Protein AF-A0A2E9A7T5-F1 (afdb_monomer_lite)

pLDDT: mean 93.61, std 6.67, range [61.12, 98.44]

Foldseek 3Di:
DDDDDDDDFDDLQVQQCVPDPDHDDPPSVVCCCVPPVVSSVVSVVVRVVVD

Sequence (51 aa):
MTHGVLLLDGGLGQELIRRSPSPAHHHWSLQVMLEEPDLVAEVHRDFCDAG

Radius of gyration: 13.67 Å; chains: 1; bounding box: 32×25×38 Å

Secondary structure (DSSP, 8-state):
-PPPPPP----HHHHHHHH-SSPP-TTHHHHHHHH-HHHHHHHHHHHHHH-

Structure (mmCIF, N/CA/C/O backbone):
data_AF-A0A2E9A7T5-F1
#
_entry.id   AF-A0A2E9A7T5-F1
#
loop_
_atom_site.group_PDB
_atom_site.id
_atom_site.type_symbol
_atom_site.label_atom_id
_atom_site.label_alt_id
_atom_site.label_comp_id
_atom_site.label_asym_id
_atom_site.label_entity_id
_atom_site.label_seq_id
_atom_site.pdbx_PDB_ins_code
_atom_site.Cartn_x
_atom_site.Cartn_y
_atom_site.Cartn_z
_atom_site.occupancy
_atom_site.B_iso_or_equiv
_atom_site.auth_seq_id
_atom_site.auth_comp_id
_atom_site.auth_asym_id
_atom_site.auth_atom_id
_atom_site.pdbx_PDB_model_num
ATOM 1 N N . MET A 1 1 ? -16.864 15.430 27.287 1.00 61.12 1 MET A N 1
ATOM 2 C CA . MET A 1 1 ? -16.566 15.429 25.841 1.00 61.12 1 MET A CA 1
ATOM 3 C C . MET A 1 1 ? -15.897 14.110 25.516 1.00 61.12 1 MET A C 1
ATOM 5 O O . MET A 1 1 ? -14.882 13.803 26.133 1.00 61.12 1 MET A O 1
ATOM 9 N N . THR A 1 2 ? -16.487 13.292 24.653 1.00 69.88 2 THR A N 1
ATOM 10 C CA . THR A 1 2 ? -15.836 12.068 24.170 1.00 69.88 2 THR A CA 1
ATOM 11 C C . THR A 1 2 ? -14.751 12.471 23.178 1.00 69.88 2 THR A C 1
ATOM 13 O O . THR A 1 2 ? -15.046 13.135 22.188 1.00 69.88 2 THR A O 1
ATOM 16 N N . HIS A 1 3 ? -13.500 12.125 23.470 1.00 81.19 3 HIS A N 1
ATOM 17 C CA . HIS A 1 3 ? -12.406 12.289 22.517 1.00 81.19 3 HIS A CA 1
ATOM 18 C C . HIS A 1 3 ? -12.481 11.118 21.537 1.00 81.19 3 HIS A C 1
ATOM 20 O O . HIS A 1 3 ? -12.486 9.965 21.966 1.00 81.19 3 HIS A O 1
ATOM 26 N N . GLY A 1 4 ? -12.621 11.414 20.245 1.00 88.88 4 GLY A N 1
ATOM 27 C CA . GLY A 1 4 ? -12.614 10.391 19.202 1.00 88.88 4 GLY A CA 1
ATOM 28 C C . GLY A 1 4 ? -11.236 9.743 19.073 1.00 88.88 4 GLY A C 1
ATOM 29 O O . GLY A 1 4 ? -10.220 10.388 19.332 1.00 88.88 4 GLY A O 1
ATOM 30 N N . VAL A 1 5 ? -11.212 8.473 18.672 1.00 93.69 5 VAL A N 1
ATOM 31 C CA . VAL A 1 5 ? -9.987 7.766 18.279 1.00 93.69 5 VAL A CA 1
ATOM 32 C C . VAL A 1 5 ? -9.875 7.847 16.760 1.00 93.69 5 VAL A C 1
ATOM 34 O O . VAL A 1 5 ? -10.840 7.537 16.066 1.00 93.69 5 VAL A O 1
ATOM 37 N N . LEU A 1 6 ? -8.717 8.280 16.259 1.00 94.38 6 LEU A N 1
ATOM 38 C CA . LEU A 1 6 ? -8.357 8.199 14.845 1.00 94.38 6 LEU A CA 1
ATOM 39 C C . LEU A 1 6 ? -7.416 7.009 14.668 1.00 94.38 6 LEU A C 1
ATOM 41 O O . LEU A 1 6 ? -6.356 6.976 15.298 1.00 94.38 6 LEU A O 1
ATOM 45 N N . LEU A 1 7 ? -7.808 6.053 13.833 1.00 95.12 7 LEU A N 1
ATOM 46 C CA . LEU A 1 7 ? -6.928 4.983 13.384 1.00 95.12 7 LEU A CA 1
ATOM 47 C C . LEU A 1 7 ? -6.176 5.462 12.139 1.00 95.12 7 LEU A C 1
ATOM 49 O O . LEU A 1 7 ? -6.722 6.182 11.304 1.00 95.12 7 LEU A O 1
ATOM 53 N N . LEU A 1 8 ? -4.891 5.131 12.079 1.00 96.12 8 LEU A N 1
ATOM 54 C CA . LEU A 1 8 ? -4.044 5.359 10.914 1.00 96.12 8 LEU A CA 1
ATOM 55 C C . LEU A 1 8 ? -3.801 4.015 10.226 1.00 96.12 8 LEU A C 1
ATOM 57 O O . LEU A 1 8 ? -4.120 2.959 10.774 1.00 96.12 8 LEU A O 1
ATOM 61 N N . ASP A 1 9 ? -3.220 4.067 9.036 1.00 95.56 9 ASP A N 1
ATOM 62 C CA . ASP A 1 9 ? -2.840 2.878 8.290 1.00 95.56 9 ASP A CA 1
ATOM 63 C C . ASP A 1 9 ? -1.681 2.105 8.951 1.00 95.56 9 ASP A C 1
ATOM 65 O O . ASP A 1 9 ? -1.125 2.474 9.991 1.00 95.56 9 ASP A O 1
ATOM 69 N N . GLY A 1 10 ? -1.353 0.958 8.357 1.00 95.62 10 GLY A N 1
ATOM 70 C CA . GLY A 1 10 ? -0.257 0.095 8.785 1.00 95.62 10 GLY A CA 1
ATOM 71 C C . GLY A 1 10 ? 0.957 0.156 7.855 1.00 95.62 10 GLY A C 1
ATOM 72 O O . GLY A 1 10 ? 1.304 1.182 7.274 1.00 95.62 10 GLY A O 1
ATOM 73 N N . GLY A 1 11 ? 1.648 -0.978 7.712 1.00 95.69 11 GLY A N 1
ATOM 74 C CA . GLY A 1 11 ? 2.883 -1.081 6.931 1.00 95.69 11 GLY A CA 1
ATOM 75 C C . GLY A 1 11 ? 2.672 -1.146 5.414 1.00 95.69 11 GLY A C 1
ATOM 76 O O . GLY A 1 11 ? 2.848 -2.216 4.834 1.00 95.69 11 GLY A O 1
ATOM 77 N N . LEU A 1 12 ? 2.387 -0.013 4.757 1.00 94.62 12 LEU A N 1
ATOM 78 C CA . LEU A 1 12 ? 2.198 0.072 3.295 1.00 94.62 12 LEU A CA 1
ATOM 79 C C . LEU A 1 12 ? 3.327 -0.617 2.508 1.00 94.62 12 LEU A C 1
ATOM 81 O O . LEU A 1 12 ? 3.072 -1.480 1.675 1.00 94.62 12 LEU A O 1
ATOM 85 N N . GLY A 1 13 ? 4.589 -0.282 2.792 1.00 93.94 13 GLY A N 1
ATOM 86 C CA . GLY A 1 13 ? 5.728 -0.823 2.041 1.00 93.94 13 GLY A CA 1
ATOM 87 C C . GLY A 1 13 ? 5.895 -2.338 2.173 1.00 93.94 13 GLY A C 1
ATOM 88 O O . GLY A 1 13 ? 6.281 -2.996 1.211 1.00 93.94 13 GLY A O 1
ATOM 89 N N . GLN A 1 14 ? 5.565 -2.908 3.335 1.00 94.94 14 GLN A N 1
ATOM 90 C CA . GLN A 1 14 ? 5.623 -4.359 3.539 1.00 94.94 14 GLN A CA 1
ATOM 91 C C . GLN A 1 14 ? 4.560 -5.066 2.702 1.00 94.94 14 GLN A C 1
ATOM 93 O O . GLN A 1 14 ? 4.850 -6.078 2.069 1.00 94.94 14 GLN A O 1
ATOM 98 N N . GLU A 1 15 ? 3.356 -4.500 2.653 1.00 96.69 15 GLU A N 1
ATOM 99 C CA . GLU A 1 15 ? 2.270 -5.025 1.833 1.00 96.69 15 GLU A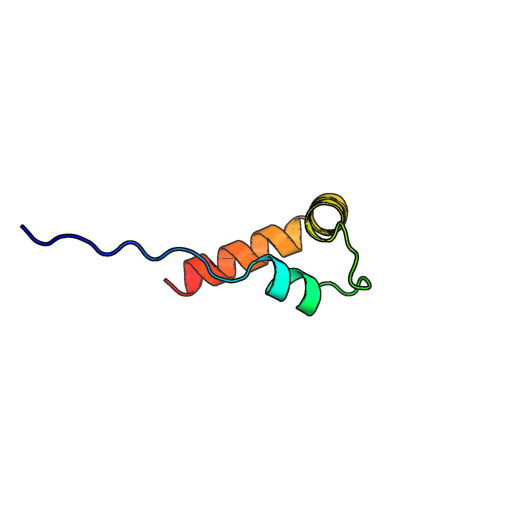 CA 1
ATOM 100 C C . GLU A 1 15 ? 2.575 -4.906 0.338 1.00 96.69 15 GLU A C 1
ATOM 102 O O . GLU A 1 15 ? 2.374 -5.873 -0.393 1.00 96.69 15 GLU A O 1
ATOM 107 N N . LEU A 1 16 ? 3.154 -3.791 -0.115 1.00 96.06 16 LEU A N 1
ATOM 108 C CA . LEU A 1 16 ? 3.560 -3.630 -1.515 1.00 96.06 16 LEU A CA 1
ATOM 109 C C . LEU A 1 16 ? 4.663 -4.613 -1.917 1.00 96.06 16 LEU A C 1
ATOM 111 O O . LEU A 1 16 ? 4.535 -5.271 -2.943 1.00 96.06 16 LEU A O 1
ATOM 115 N N . ILE A 1 17 ? 5.705 -4.781 -1.094 1.00 94.88 17 ILE A N 1
ATOM 116 C CA . ILE A 1 17 ? 6.777 -5.758 -1.3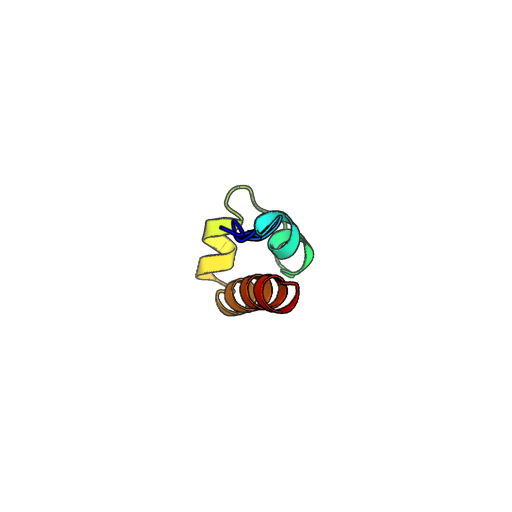56 1.00 94.88 17 ILE A CA 1
ATOM 117 C C . ILE A 1 17 ? 6.230 -7.193 -1.373 1.00 94.88 17 ILE A C 1
ATOM 119 O O . ILE A 1 17 ? 6.728 -8.035 -2.114 1.00 94.88 17 ILE A O 1
ATOM 123 N N . ARG A 1 18 ? 5.217 -7.489 -0.551 1.00 95.44 18 ARG A N 1
ATOM 124 C CA . ARG A 1 18 ? 4.602 -8.819 -0.466 1.00 95.44 18 ARG A CA 1
ATOM 125 C C . ARG A 1 18 ? 3.685 -9.131 -1.652 1.00 95.44 18 ARG A C 1
ATOM 127 O O . ARG A 1 18 ? 3.555 -10.301 -2.006 1.00 95.44 18 ARG A O 1
ATOM 134 N N . ARG A 1 19 ? 2.994 -8.124 -2.191 1.00 96.25 19 ARG A N 1
ATOM 135 C CA . ARG A 1 19 ? 1.945 -8.287 -3.213 1.00 96.25 19 ARG A CA 1
ATOM 136 C C . ARG A 1 19 ? 2.431 -8.023 -4.635 1.00 96.25 19 ARG A C 1
ATOM 138 O O . ARG A 1 19 ? 1.895 -8.632 -5.555 1.00 96.25 19 ARG A O 1
ATOM 145 N N . SER A 1 20 ? 3.421 -7.148 -4.814 1.00 95.00 20 SER A N 1
ATOM 146 C CA . SER A 1 20 ? 4.020 -6.903 -6.126 1.00 95.00 20 SER A CA 1
ATOM 147 C C . SER A 1 20 ? 4.709 -8.181 -6.630 1.00 95.00 20 SER A C 1
ATOM 149 O O . SER A 1 20 ? 5.409 -8.848 -5.862 1.00 95.00 20 SER A O 1
ATOM 151 N N . PRO A 1 21 ? 4.543 -8.546 -7.913 1.00 92.38 21 PRO A N 1
ATOM 152 C CA . PRO A 1 21 ? 5.277 -9.648 -8.527 1.00 92.38 21 PRO A CA 1
ATOM 153 C C . PRO A 1 21 ? 6.747 -9.287 -8.799 1.00 92.38 21 PRO A C 1
ATOM 155 O O . PRO A 1 21 ? 7.550 -10.168 -9.117 1.00 92.38 21 PRO A O 1
ATOM 158 N N . SER A 1 22 ? 7.103 -8.003 -8.704 1.00 90.06 22 SER A N 1
ATOM 159 C CA . SER A 1 22 ? 8.450 -7.506 -8.955 1.00 90.06 22 SER A CA 1
ATOM 160 C C . SER A 1 22 ? 9.389 -7.836 -7.786 1.00 90.06 22 SER A C 1
ATOM 162 O O . SER A 1 22 ? 8.981 -7.799 -6.623 1.00 90.06 22 SER A O 1
ATOM 164 N N . PRO A 1 23 ? 10.676 -8.135 -8.047 1.00 90.25 23 PRO A N 1
ATOM 165 C CA . PRO A 1 23 ? 11.649 -8.343 -6.982 1.00 90.25 23 PRO A CA 1
ATOM 166 C C . PRO A 1 23 ? 11.754 -7.128 -6.056 1.00 90.25 23 PRO A C 1
ATOM 168 O O . PRO A 1 23 ? 11.768 -5.985 -6.513 1.00 90.25 23 PRO A O 1
ATOM 171 N N . ALA A 1 24 ? 11.906 -7.381 -4.755 1.00 88.44 24 ALA A N 1
ATOM 172 C CA . ALA A 1 24 ? 12.102 -6.319 -3.777 1.00 88.44 24 ALA A CA 1
ATOM 173 C C . ALA A 1 24 ? 13.311 -5.445 -4.153 1.00 88.44 24 ALA A C 1
ATOM 175 O O . ALA A 1 24 ? 14.428 -5.937 -4.333 1.00 88.44 24 ALA A O 1
ATOM 176 N N . HIS A 1 25 ? 13.082 -4.137 -4.235 1.00 88.12 25 HIS A N 1
ATOM 177 C CA . HIS A 1 25 ? 14.079 -3.158 -4.645 1.00 88.12 25 HIS A CA 1
ATOM 178 C C . HIS A 1 25 ? 14.280 -2.097 -3.556 1.00 88.12 25 HIS A C 1
ATOM 180 O O . HIS A 1 25 ? 13.363 -1.759 -2.808 1.00 88.12 25 HIS A O 1
ATOM 186 N N . HIS A 1 26 ? 15.480 -1.522 -3.464 1.00 91.62 26 HIS A N 1
ATOM 187 C CA . HIS A 1 26 ? 15.785 -0.487 -2.466 1.00 91.62 26 HIS A CA 1
ATOM 188 C C . HIS A 1 26 ? 14.959 0.798 -2.670 1.00 91.62 26 HIS A C 1
ATOM 190 O O . HIS A 1 26 ? 14.679 1.516 -1.715 1.00 91.62 26 HIS A O 1
ATOM 196 N N . HIS A 1 27 ? 14.516 1.053 -3.903 1.00 93.06 27 HIS A N 1
ATOM 197 C CA . HIS A 1 27 ? 13.572 2.114 -4.268 1.00 93.06 27 HIS A CA 1
ATOM 198 C C . HIS A 1 27 ? 12.135 1.596 -4.456 1.00 93.06 27 HIS A C 1
ATOM 200 O O . HIS A 1 27 ? 11.434 2.066 -5.349 1.00 93.06 27 HIS A O 1
ATOM 206 N N . TRP A 1 28 ? 11.703 0.622 -3.646 1.00 89.62 28 TRP A N 1
ATOM 207 C CA . TRP A 1 28 ? 10.386 -0.024 -3.753 1.00 89.62 28 TRP A CA 1
ATOM 208 C C . TRP A 1 28 ? 9.231 0.970 -3.940 1.00 89.62 28 TRP A C 1
ATOM 210 O O . TRP A 1 28 ? 8.382 0.756 -4.795 1.00 89.62 28 TRP A O 1
ATOM 220 N N . SER A 1 29 ? 9.214 2.078 -3.192 1.00 90.56 29 SER A N 1
ATOM 221 C CA . SER A 1 29 ? 8.093 3.027 -3.211 1.00 90.56 29 SER A CA 1
ATOM 222 C C . SER A 1 29 ? 7.971 3.733 -4.551 1.00 90.56 29 SER A C 1
ATOM 224 O O . SER A 1 29 ? 6.875 3.899 -5.070 1.00 90.56 29 SER A O 1
ATOM 226 N N . LEU A 1 30 ? 9.107 4.121 -5.120 1.00 94.50 30 LEU A N 1
ATOM 227 C CA . LEU A 1 30 ? 9.185 4.830 -6.388 1.00 94.50 30 LEU A CA 1
ATOM 228 C C . LEU A 1 30 ? 8.864 3.892 -7.551 1.00 94.50 30 LEU A C 1
ATOM 230 O O . LEU A 1 30 ? 8.116 4.269 -8.446 1.00 94.50 30 LEU A O 1
ATOM 234 N N . GLN A 1 31 ? 9.389 2.666 -7.505 1.00 94.00 31 GLN A N 1
ATOM 235 C CA . GLN A 1 31 ? 9.152 1.669 -8.541 1.00 94.00 31 GLN A CA 1
ATOM 236 C C . GLN A 1 31 ? 7.684 1.234 -8.577 1.00 94.00 31 GLN A C 1
ATOM 238 O O . GLN A 1 31 ? 7.054 1.341 -9.621 1.00 94.00 31 GLN A O 1
ATOM 243 N N . VAL A 1 32 ? 7.109 0.827 -7.441 1.00 96.12 32 VAL A N 1
ATOM 244 C CA . VAL A 1 32 ? 5.710 0.374 -7.393 1.00 96.12 32 VAL A CA 1
ATOM 245 C C . VAL A 1 32 ? 4.751 1.520 -7.727 1.00 96.12 32 VAL A C 1
ATOM 247 O O . VAL A 1 32 ? 3.777 1.307 -8.433 1.00 96.12 32 VAL A O 1
ATOM 250 N N . MET A 1 33 ? 5.048 2.757 -7.313 1.00 96.25 33 MET A N 1
ATOM 251 C CA . MET A 1 33 ? 4.233 3.914 -7.704 1.00 96.25 33 MET A CA 1
ATOM 252 C C . MET A 1 33 ? 4.270 4.193 -9.214 1.00 96.25 33 MET A C 1
ATOM 254 O O . MET A 1 33 ? 3.280 4.651 -9.780 1.00 96.25 33 MET A O 1
ATOM 258 N N . LEU A 1 34 ? 5.410 3.950 -9.865 1.00 96.50 34 LEU A N 1
ATOM 259 C CA . LEU A 1 34 ? 5.577 4.176 -11.299 1.00 96.50 34 LEU A CA 1
ATOM 260 C C . LEU A 1 34 ? 4.979 3.041 -12.142 1.00 96.50 34 LEU A C 1
ATOM 262 O O . LEU A 1 34 ? 4.391 3.307 -13.188 1.00 96.50 34 LEU A O 1
ATOM 266 N N . GLU A 1 35 ? 5.160 1.795 -11.709 1.00 96.12 35 GLU A N 1
ATOM 267 C CA . GLU A 1 35 ? 4.857 0.594 -12.495 1.00 96.12 35 GLU A CA 1
ATOM 268 C C . GLU A 1 35 ? 3.489 -0.014 -12.152 1.00 96.12 35 GLU A C 1
ATOM 270 O O . GLU A 1 35 ? 2.809 -0.528 -13.0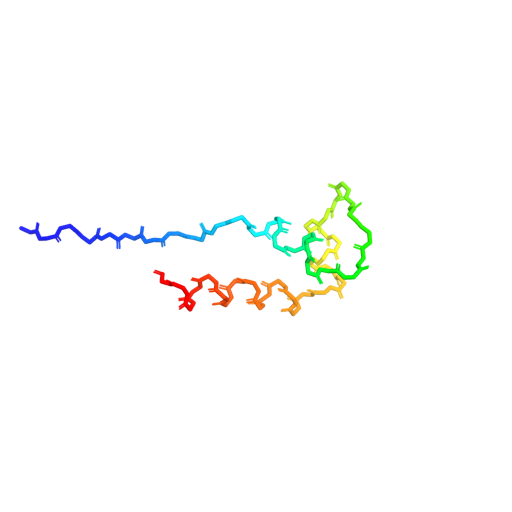38 1.00 96.12 35 GLU A O 1
ATOM 275 N N . GLU A 1 36 ? 3.064 0.065 -10.889 1.00 97.19 36 GLU A N 1
ATOM 276 C CA . GLU A 1 36 ? 1.858 -0.585 -10.357 1.00 97.19 36 GLU A CA 1
ATOM 277 C C . GLU A 1 36 ? 1.034 0.371 -9.454 1.00 97.19 36 GLU A C 1
ATOM 279 O O . GLU A 1 36 ? 0.720 0.032 -8.309 1.00 97.19 36 GLU A O 1
ATOM 284 N N . PRO A 1 37 ? 0.655 1.583 -9.915 1.00 97.62 37 PRO A N 1
ATOM 285 C CA . PRO A 1 37 ? -0.047 2.564 -9.076 1.00 97.62 37 PRO A CA 1
ATOM 286 C C . PRO A 1 37 ? -1.394 2.053 -8.537 1.00 97.62 37 PRO A C 1
ATOM 288 O O . PRO A 1 37 ? -1.788 2.410 -7.424 1.00 97.62 37 PRO A O 1
ATOM 291 N N . ASP A 1 38 ? -2.073 1.182 -9.288 1.00 98.38 38 ASP A N 1
ATOM 292 C CA . ASP A 1 38 ? -3.336 0.568 -8.868 1.00 98.38 38 ASP A CA 1
ATOM 293 C C . ASP A 1 38 ? -3.151 -0.337 -7.642 1.00 98.38 38 ASP A C 1
ATOM 295 O O . ASP A 1 38 ? -3.983 -0.311 -6.736 1.00 98.38 38 ASP A O 1
ATOM 299 N N . LEU A 1 39 ? -2.023 -1.055 -7.548 1.00 97.75 39 LEU A N 1
ATOM 300 C CA . LEU A 1 39 ? -1.689 -1.859 -6.369 1.00 97.75 39 LEU A CA 1
ATOM 301 C C . LEU A 1 39 ? -1.528 -0.968 -5.130 1.00 97.75 39 LEU A C 1
ATOM 303 O O . LEU A 1 39 ? -1.947 -1.33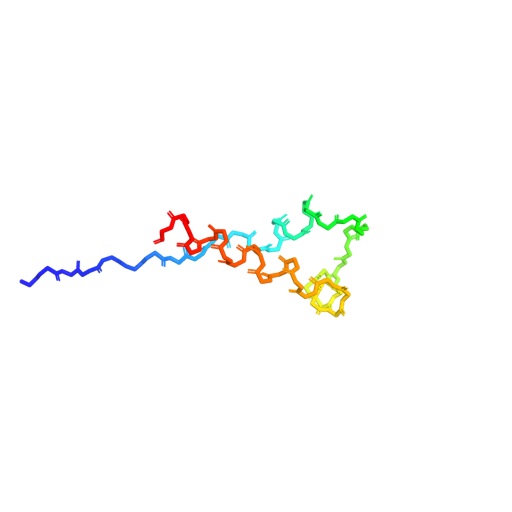5 -4.034 1.00 97.75 39 LEU A O 1
ATOM 307 N N . VAL A 1 40 ? -0.959 0.231 -5.286 1.00 97.56 40 VAL A N 1
ATOM 308 C CA . VAL A 1 40 ? -0.828 1.176 -4.168 1.00 97.56 40 VAL A CA 1
ATOM 309 C C . VAL A 1 40 ? -2.187 1.695 -3.711 1.00 97.56 40 VAL A C 1
ATOM 311 O O . VAL A 1 40 ? -2.446 1.758 -2.507 1.00 97.56 40 VAL A O 1
ATOM 314 N N . ALA A 1 41 ? -3.073 2.019 -4.653 1.00 98.06 41 ALA A N 1
ATOM 315 C CA . ALA A 1 41 ? -4.439 2.418 -4.338 1.00 98.06 41 ALA A CA 1
ATOM 316 C C . ALA A 1 41 ? -5.225 1.293 -3.640 1.00 98.06 41 ALA A C 1
ATOM 318 O O . ALA A 1 41 ? -5.958 1.566 -2.688 1.00 98.06 41 ALA A O 1
ATOM 319 N N . GLU A 1 42 ? -5.046 0.043 -4.073 1.00 98.44 42 GLU A N 1
ATOM 320 C CA . GLU A 1 42 ? -5.664 -1.138 -3.463 1.00 98.44 42 GLU A CA 1
ATOM 321 C C . GLU A 1 42 ? -5.205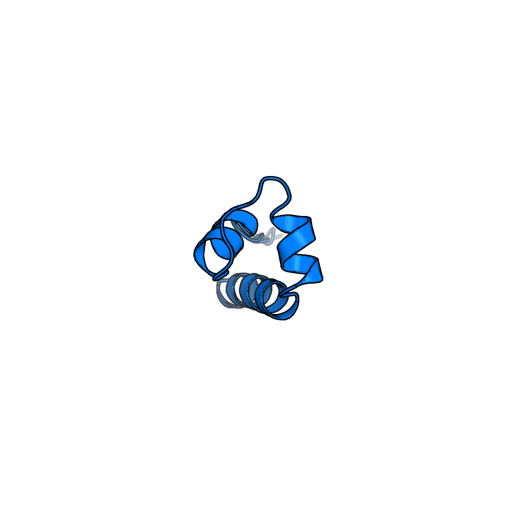 -1.331 -2.014 1.00 98.44 42 GLU A C 1
ATOM 323 O O . GLU A 1 42 ? -6.036 -1.453 -1.121 1.00 98.44 42 GLU A O 1
ATOM 328 N N . VAL A 1 43 ? -3.899 -1.263 -1.735 1.00 97.88 43 VAL A N 1
ATOM 329 C CA . VAL A 1 43 ? -3.406 -1.435 -0.357 1.00 97.88 43 VAL A CA 1
ATOM 330 C C . VAL A 1 43 ? -3.895 -0.313 0.566 1.00 97.88 43 VAL A C 1
ATOM 332 O O . VAL A 1 43 ? -4.242 -0.572 1.718 1.00 97.88 43 VAL A O 1
ATOM 335 N N . HIS A 1 44 ? -3.977 0.932 0.085 1.00 97.81 44 HIS A N 1
ATOM 336 C CA . HIS A 1 44 ? -4.604 2.002 0.868 1.00 97.81 44 HIS A CA 1
ATOM 337 C C . HIS A 1 44 ? -6.096 1.747 1.112 1.00 97.81 44 HIS A C 1
ATOM 339 O O . HIS A 1 44 ? -6.579 2.009 2.215 1.00 97.81 44 HIS A O 1
ATOM 345 N N . ARG A 1 45 ? -6.823 1.228 0.113 1.00 98.31 45 ARG A N 1
ATOM 346 C CA . ARG A 1 45 ? -8.235 0.852 0.264 1.00 98.31 45 ARG A CA 1
ATOM 347 C C . ARG A 1 45 ? -8.409 -0.211 1.345 1.00 98.31 45 ARG A C 1
ATOM 349 O O . ARG A 1 45 ? -9.260 -0.025 2.205 1.00 98.31 45 ARG A O 1
ATOM 356 N N . ASP A 1 46 ? -7.563 -1.238 1.351 1.00 98.31 46 ASP A N 1
ATOM 357 C CA . ASP A 1 46 ? -7.594 -2.303 2.357 1.00 98.31 46 ASP A CA 1
ATOM 358 C C . ASP A 1 46 ? -7.436 -1.766 3.786 1.00 98.31 46 ASP A C 1
ATOM 360 O O . ASP A 1 46 ? -8.108 -2.246 4.697 1.00 98.31 46 ASP A O 1
ATOM 364 N N . PHE A 1 47 ? -6.579 -0.758 4.004 1.00 98.19 47 PHE A N 1
ATOM 365 C CA . PHE A 1 47 ? -6.464 -0.119 5.319 1.00 98.19 47 PHE A CA 1
ATOM 366 C C . PHE A 1 47 ? -7.730 0.652 5.692 1.00 98.19 47 PHE A C 1
ATOM 368 O O . PHE A 1 47 ? -8.205 0.501 6.810 1.00 98.19 47 PHE A O 1
ATOM 375 N N . CYS A 1 48 ? -8.315 1.418 4.766 1.00 97.69 48 CYS A N 1
ATOM 376 C CA . CYS A 1 48 ? -9.583 2.106 5.027 1.00 97.69 48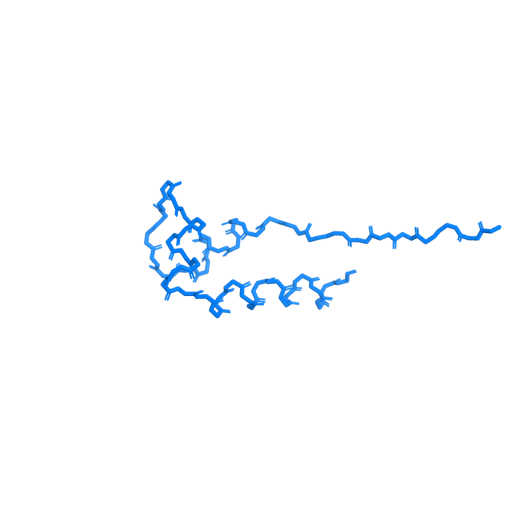 CYS A CA 1
ATOM 377 C C . CYS A 1 48 ? -10.732 1.135 5.335 1.00 97.69 48 CYS A C 1
ATOM 379 O O . CYS A 1 48 ? -11.574 1.434 6.179 1.00 97.69 48 CYS A O 1
ATOM 381 N N . ASP A 1 49 ? -10.773 -0.011 4.656 1.00 98.00 49 ASP A N 1
ATOM 382 C CA . ASP A 1 49 ? -11.800 -1.032 4.869 1.00 98.00 49 ASP A CA 1
ATOM 383 C C . ASP A 1 49 ? -11.582 -1.798 6.192 1.00 98.00 49 ASP A C 1
ATOM 385 O O . ASP A 1 49 ? -12.525 -2.383 6.732 1.00 98.00 49 ASP A O 1
ATOM 389 N N . ALA A 1 50 ? -10.365 -1.760 6.750 1.00 97.62 50 ALA A N 1
ATOM 390 C CA . ALA A 1 50 ? -10.028 -2.333 8.053 1.00 97.62 50 ALA A CA 1
ATOM 391 C C . ALA A 1 50 ? -10.384 -1.426 9.252 1.00 97.62 50 ALA A C 1
ATOM 393 O O . ALA A 1 50 ? -10.513 -1.948 10.367 1.00 97.62 50 ALA A O 1
ATOM 394 N N . GLY A 1 51 ? -10.581 -0.117 9.038 1.00 92.50 51 GLY A N 1
ATOM 395 C CA . GLY A 1 51 ? -11.036 0.859 10.046 1.00 92.50 51 GLY A CA 1
ATOM 396 C C . GLY A 1 51 ? -10.119 2.060 10.234 1.00 92.50 51 GLY A C 1
ATOM 397 O O . GLY A 1 51 ? -10.456 2.870 11.126 1.00 92.50 51 GLY A O 1
#